Protein AF-A0A1B7YXR5-F1 (afdb_monomer_lite)

Organism: NCBI:txid1836467

Foldseek 3Di:
DVVVVVVVVVVVVVVVVVVLVCCQAPNVPDAPAAEAEEEDPPAALQQKWKWKADPLVLVPDLWQVVCVVSVVRTDIQDHRHGDDGDQLAFAWIWMWMDGNNFWIAIDIQGHHGSSKHWYWYWYWYDDPNFIKIWTFIDTPSTDTDIDTTHTSVCRNQHRNNHGDDPVSPD

Radius of gyration: 19.41 Å; chains: 1; bounding box: 35×43×64 Å

Sequence (170 aa):
MKKQIAFLLGLLILLVFGLWKINKNYYPIWNSNNINVTADSPITTEKVKIELGFSVISKFRENDTDLFNKREKYTTLYDGGQKEIMINDNGENDFLITYDNKYYFSFRQFKSKWKHQHDYNFHFYQKDNRIFVKIEINGQDALKFDNPMIDISLADKYKGNEPLLEQDIE

Structure (mmCIF, N/CA/C/O backbone):
data_AF-A0A1B7YXR5-F1
#
_entry.id   AF-A0A1B7YXR5-F1
#
loop_
_atom_site.group_PDB
_atom_site.id
_atom_site.type_symbol
_atom_site.label_atom_id
_atom_site.label_alt_id
_atom_site.label_comp_id
_atom_site.label_asym_id
_atom_site.label_entity_id
_atom_site.label_seq_id
_atom_site.pdbx_PDB_ins_code
_atom_site.Cartn_x
_atom_site.Cartn_y
_atom_site.Cartn_z
_atom_site.occupancy
_atom_site.B_iso_or_equiv
_atom_site.auth_seq_id
_atom_site.auth_comp_id
_atom_site.auth_asym_id
_atom_site.auth_atom_id
_atom_site.pdbx_PDB_model_num
ATOM 1 N N . MET A 1 1 ? -14.960 20.698 -41.861 1.00 63.50 1 MET A N 1
ATOM 2 C CA . MET A 1 1 ? -14.427 21.202 -40.573 1.00 63.50 1 MET A CA 1
ATOM 3 C C . MET A 1 1 ? -14.768 20.334 -39.361 1.00 63.50 1 MET A C 1
ATOM 5 O O . MET A 1 1 ? -13.890 19.588 -38.964 1.00 63.50 1 MET A O 1
ATOM 9 N N . LYS A 1 2 ? -15.985 20.330 -38.785 1.00 74.56 2 LYS A N 1
ATOM 10 C CA . LYS A 1 2 ? -16.260 19.595 -37.518 1.00 74.56 2 LYS A CA 1
ATOM 11 C C . LYS A 1 2 ? -15.918 18.090 -37.551 1.00 74.56 2 LYS A C 1
ATOM 13 O O . LYS A 1 2 ? -15.302 17.586 -36.622 1.00 74.56 2 LYS A O 1
ATOM 18 N N . LYS A 1 3 ? -16.239 17.391 -38.648 1.00 80.81 3 LYS A N 1
ATOM 19 C CA . LYS A 1 3 ? -15.912 15.960 -38.835 1.00 80.81 3 LYS A CA 1
ATOM 20 C C . LYS A 1 3 ? -14.408 15.692 -39.004 1.00 80.81 3 LYS A C 1
ATOM 22 O O . LYS A 1 3 ? -13.914 14.698 -38.495 1.00 80.81 3 LYS A O 1
ATOM 27 N N . GLN A 1 4 ? -13.684 16.590 -39.676 1.00 85.50 4 GLN A N 1
ATOM 28 C CA . GLN A 1 4 ? -12.225 16.491 -39.835 1.00 85.50 4 GLN A CA 1
ATOM 29 C C . GLN A 1 4 ? -11.507 16.744 -38.505 1.00 85.50 4 GLN A C 1
ATOM 31 O O . GLN A 1 4 ? -10.565 16.036 -38.182 1.00 85.50 4 GLN A O 1
ATOM 36 N N . ILE A 1 5 ? -11.994 17.701 -37.708 1.00 88.56 5 ILE A N 1
ATOM 37 C CA . ILE A 1 5 ? -11.476 17.968 -36.360 1.00 88.56 5 ILE A CA 1
ATOM 38 C C . ILE A 1 5 ? -11.716 16.759 -35.447 1.00 88.56 5 ILE A C 1
ATOM 40 O O . ILE A 1 5 ? -10.788 16.313 -34.786 1.00 88.56 5 ILE A O 1
ATOM 44 N N . ALA A 1 6 ? -12.923 16.179 -35.455 1.00 89.69 6 ALA A N 1
ATOM 45 C CA . ALA A 1 6 ? -13.221 14.972 -34.680 1.00 89.69 6 ALA A CA 1
ATOM 46 C C . ALA A 1 6 ? -12.344 13.776 -35.096 1.00 89.69 6 ALA A C 1
ATOM 48 O O . ALA A 1 6 ? -11.851 13.046 -34.242 1.00 89.69 6 ALA A O 1
ATOM 49 N N . PHE A 1 7 ? -12.105 13.608 -36.398 1.00 92.56 7 PHE A N 1
ATOM 50 C CA . PHE A 1 7 ? -11.222 12.567 -36.922 1.00 92.56 7 PHE A CA 1
ATOM 51 C C . PHE A 1 7 ? -9.762 12.758 -36.478 1.00 92.56 7 PHE A C 1
ATOM 53 O O . PHE A 1 7 ? -9.139 11.815 -35.996 1.00 92.56 7 PHE A O 1
ATOM 60 N N . LEU A 1 8 ? -9.233 13.982 -36.576 1.00 92.25 8 LEU A N 1
ATOM 61 C CA . LEU A 1 8 ? -7.879 14.308 -36.117 1.00 92.25 8 LEU A CA 1
ATOM 62 C C . LEU A 1 8 ? -7.729 14.143 -34.598 1.00 92.25 8 LEU A C 1
ATOM 64 O O . LEU A 1 8 ? -6.715 13.620 -34.146 1.00 92.25 8 LEU A O 1
ATOM 68 N N . LEU A 1 9 ? -8.745 14.521 -33.817 1.00 91.94 9 LEU A N 1
ATOM 69 C CA . LEU A 1 9 ? -8.778 14.287 -32.371 1.00 91.94 9 LEU A CA 1
ATOM 70 C C . LEU A 1 9 ? -8.776 12.790 -32.042 1.00 91.94 9 LEU A C 1
ATOM 72 O O . LEU A 1 9 ? -8.027 12.365 -31.170 1.00 91.94 9 LEU A O 1
ATOM 76 N N . GLY A 1 10 ? -9.557 11.982 -32.764 1.00 92.44 10 GLY A N 1
ATOM 77 C CA . GLY A 1 10 ? -9.551 10.526 -32.604 1.00 92.44 10 GLY A CA 1
ATOM 78 C C . GLY A 1 10 ? -8.178 9.909 -32.887 1.00 92.44 10 GLY A C 1
ATOM 79 O O . GLY A 1 10 ? -7.685 9.114 -32.090 1.00 92.44 10 GLY A O 1
ATOM 80 N N . LEU A 1 11 ? -7.523 10.325 -33.976 1.00 92.81 11 LEU A N 1
ATOM 81 C CA . LEU A 1 11 ? -6.153 9.909 -34.302 1.00 92.81 11 LEU A CA 1
ATOM 82 C C . LEU A 1 11 ? -5.147 10.322 -33.224 1.00 92.81 11 LEU A C 1
ATOM 84 O O . LEU A 1 11 ? -4.295 9.519 -32.848 1.00 92.81 11 LEU A O 1
ATOM 88 N N . LEU A 1 12 ? -5.260 11.546 -32.706 1.00 93.69 12 LEU A N 1
ATOM 89 C CA . LEU A 1 12 ? -4.392 12.039 -31.640 1.00 93.69 12 LEU A CA 1
ATOM 90 C C . LEU A 1 12 ? -4.563 11.218 -30.354 1.00 93.69 12 LEU A C 1
ATOM 92 O O . LEU A 1 12 ? -3.570 10.830 -29.747 1.00 93.69 12 LEU A O 1
ATOM 96 N N . ILE A 1 13 ? -5.802 10.899 -29.968 1.00 91.75 13 ILE A N 1
ATOM 97 C CA . ILE A 1 13 ? -6.093 10.060 -28.796 1.00 91.75 13 ILE A CA 1
ATOM 98 C C . ILE A 1 13 ? -5.471 8.669 -28.964 1.00 91.75 13 ILE A C 1
ATOM 100 O O . ILE A 1 13 ? -4.812 8.182 -28.047 1.00 91.75 13 ILE A O 1
ATOM 104 N N . LEU A 1 14 ? -5.624 8.047 -30.139 1.00 91.81 14 LEU A N 1
ATOM 105 C CA . LEU A 1 14 ? -5.023 6.741 -30.430 1.00 91.81 14 LEU A CA 1
ATOM 106 C C . LEU A 1 14 ? -3.490 6.784 -30.380 1.00 91.81 14 LEU A C 1
ATOM 108 O O . LEU A 1 14 ? -2.877 5.868 -29.835 1.00 91.81 14 LEU A O 1
ATOM 112 N N . LEU A 1 15 ? -2.873 7.850 -30.899 1.00 92.12 15 LEU A N 1
ATOM 113 C CA . LEU A 1 15 ? -1.426 8.069 -30.826 1.00 92.12 15 LEU A CA 1
ATOM 114 C C . LEU A 1 15 ? -0.942 8.189 -29.379 1.00 92.12 15 LEU A C 1
ATOM 116 O O . LEU A 1 15 ? 0.012 7.513 -29.001 1.00 92.12 15 LEU A O 1
ATOM 120 N N . VAL A 1 16 ? -1.615 8.997 -28.557 1.00 88.81 16 VAL A N 1
ATOM 121 C CA . VAL A 1 16 ? -1.267 9.174 -27.139 1.00 88.81 16 VAL A CA 1
ATOM 122 C C . VAL A 1 16 ? -1.414 7.856 -26.372 1.00 88.81 16 VAL A C 1
ATOM 124 O O . VAL A 1 16 ? -0.494 7.466 -25.653 1.00 88.81 16 VAL A O 1
ATOM 127 N N . PHE A 1 17 ? -2.512 7.119 -26.574 1.00 88.25 17 PHE A N 1
ATOM 128 C CA . PHE A 1 17 ? -2.707 5.796 -25.966 1.00 88.25 17 PHE A CA 1
ATOM 129 C C . PHE A 1 17 ? -1.652 4.781 -26.420 1.00 88.25 17 PHE A C 1
ATOM 131 O O . PHE A 1 17 ? -1.141 4.007 -25.607 1.00 88.25 17 PHE A O 1
ATOM 138 N N . GLY A 1 18 ? -1.309 4.784 -27.711 1.00 87.00 18 GLY A N 1
ATOM 139 C CA . GLY A 1 18 ? -0.271 3.929 -28.277 1.00 87.00 18 GLY A CA 1
ATOM 140 C C . GLY A 1 18 ? 1.098 4.210 -27.661 1.00 87.00 18 GLY A C 1
ATOM 141 O O . GLY A 1 18 ? 1.748 3.286 -27.177 1.00 87.00 18 GLY A O 1
ATOM 142 N N . LEU A 1 19 ? 1.503 5.483 -27.604 1.00 86.56 19 LEU A N 1
ATOM 143 C CA . LEU A 1 19 ? 2.755 5.915 -26.976 1.00 86.56 19 LEU A CA 1
ATOM 144 C C . LEU A 1 19 ? 2.799 5.557 -25.488 1.00 86.56 19 LEU A C 1
ATOM 146 O O . LEU A 1 19 ? 3.813 5.044 -25.021 1.00 86.56 19 LEU A O 1
ATOM 150 N N . TRP A 1 20 ? 1.697 5.750 -24.761 1.00 83.81 20 TRP A N 1
ATOM 151 C CA . TRP A 1 20 ? 1.598 5.365 -23.352 1.00 83.81 20 TRP A CA 1
ATOM 152 C C . TRP A 1 20 ? 1.804 3.858 -23.151 1.00 83.81 20 TRP A C 1
ATOM 154 O O . TRP A 1 20 ? 2.612 3.443 -22.318 1.00 83.81 20 TRP A O 1
ATOM 164 N N . LYS A 1 21 ? 1.143 3.024 -23.966 1.00 83.62 21 LYS A N 1
ATOM 165 C CA . LYS A 1 21 ? 1.289 1.562 -23.908 1.00 83.62 21 LYS A CA 1
ATOM 166 C C . LYS A 1 21 ? 2.702 1.107 -24.285 1.00 83.62 21 LYS A C 1
ATOM 168 O O . LYS A 1 21 ? 3.232 0.189 -23.662 1.00 83.62 21 LYS A O 1
ATOM 173 N N . ILE A 1 22 ? 3.320 1.748 -25.280 1.00 84.19 22 ILE A N 1
ATOM 174 C CA . ILE A 1 22 ? 4.710 1.476 -25.672 1.00 84.19 22 ILE A CA 1
ATOM 175 C C . ILE A 1 22 ? 5.668 1.842 -24.536 1.00 84.19 22 ILE A C 1
ATOM 177 O O . ILE A 1 22 ? 6.552 1.044 -24.215 1.00 84.19 22 ILE A O 1
ATOM 181 N N . ASN A 1 23 ? 5.468 3.000 -23.898 1.00 83.44 23 ASN A N 1
ATOM 182 C CA . ASN A 1 23 ? 6.302 3.434 -22.784 1.00 83.44 23 ASN A CA 1
ATOM 183 C C . ASN A 1 23 ? 6.244 2.432 -21.624 1.00 83.44 23 ASN A C 1
ATOM 185 O O . ASN A 1 23 ? 7.274 1.993 -21.120 1.00 83.44 23 ASN A O 1
ATOM 189 N N . LYS A 1 24 ? 5.032 2.007 -21.254 1.00 80.50 24 LYS A N 1
ATOM 190 C CA . LYS A 1 24 ? 4.815 1.083 -20.138 1.00 80.50 24 LYS A CA 1
ATOM 191 C C . LYS A 1 24 ? 5.423 -0.304 -20.366 1.00 80.50 24 LYS A C 1
ATOM 193 O O . LYS A 1 24 ? 5.981 -0.888 -19.442 1.00 80.50 24 LYS A O 1
ATOM 198 N N . ASN A 1 25 ? 5.323 -0.824 -21.590 1.00 76.75 25 ASN A N 1
ATOM 199 C CA . ASN A 1 25 ? 5.650 -2.225 -21.869 1.00 76.75 25 ASN A CA 1
ATOM 200 C C . ASN A 1 25 ? 7.050 -2.447 -22.457 1.00 76.75 25 ASN A C 1
ATOM 202 O O . ASN A 1 25 ? 7.600 -3.532 -22.279 1.00 76.75 25 ASN A O 1
ATOM 206 N N . TYR A 1 26 ? 7.618 -1.467 -23.168 1.00 73.94 26 TYR A N 1
ATOM 207 C CA . TYR A 1 26 ? 8.832 -1.674 -23.973 1.00 73.94 26 TYR A CA 1
ATOM 208 C C . TYR A 1 26 ? 9.926 -0.634 -23.719 1.00 73.94 26 TYR A C 1
ATOM 210 O O . TYR A 1 26 ? 11.096 -0.996 -23.600 1.00 73.94 26 TYR A O 1
ATOM 218 N N . TYR A 1 27 ? 9.562 0.646 -23.617 1.00 76.81 27 TYR A N 1
ATOM 219 C CA . TYR A 1 27 ? 10.522 1.745 -23.489 1.00 76.81 27 TYR A CA 1
ATOM 220 C C . TYR A 1 27 ? 10.107 2.690 -22.361 1.00 76.81 27 TYR A C 1
ATOM 222 O O . TYR A 1 27 ? 9.498 3.710 -22.658 1.00 76.81 27 TYR A O 1
ATOM 230 N N . PRO A 1 28 ? 10.427 2.391 -21.089 1.00 76.50 28 PRO A N 1
ATOM 231 C CA . PRO A 1 28 ? 10.060 3.230 -19.948 1.00 76.50 28 PRO A CA 1
ATOM 232 C C . PRO A 1 28 ? 10.923 4.498 -19.931 1.00 76.50 28 PRO A C 1
ATOM 234 O O . PRO A 1 28 ? 11.873 4.625 -19.160 1.00 76.50 28 PRO A O 1
ATOM 237 N N . ILE A 1 29 ? 10.616 5.412 -20.848 1.00 79.94 29 ILE A N 1
ATOM 238 C CA . ILE A 1 29 ? 11.204 6.744 -20.975 1.00 79.94 29 ILE A CA 1
ATOM 239 C C . ILE A 1 29 ? 10.764 7.599 -19.779 1.00 79.94 29 ILE A C 1
ATOM 241 O O . ILE A 1 29 ? 11.546 8.406 -19.286 1.00 79.94 29 ILE A O 1
ATOM 245 N N . TRP A 1 30 ? 9.545 7.384 -19.270 1.00 81.44 30 TRP A N 1
ATOM 246 C CA . TRP A 1 30 ? 9.044 7.990 -18.032 1.00 81.44 30 TRP A CA 1
ATOM 247 C C . TRP A 1 30 ? 8.400 6.964 -17.089 1.00 81.44 30 TRP A C 1
ATOM 249 O O . TRP A 1 30 ? 7.897 5.924 -17.526 1.00 81.44 30 TRP A O 1
ATOM 259 N N . ASN A 1 31 ? 8.373 7.295 -15.792 1.00 86.25 31 ASN A N 1
ATOM 260 C CA . ASN A 1 31 ? 7.708 6.504 -14.755 1.00 86.25 31 ASN A CA 1
ATOM 261 C C . ASN A 1 31 ? 6.198 6.424 -15.030 1.00 86.25 31 ASN A C 1
ATOM 263 O O . ASN A 1 31 ? 5.510 7.440 -15.072 1.00 86.25 31 ASN A O 1
ATOM 267 N N . SER A 1 32 ? 5.703 5.210 -15.245 1.00 87.19 32 SER A N 1
ATOM 268 C CA . SER A 1 32 ? 4.293 4.885 -15.478 1.00 87.19 32 SER A CA 1
ATOM 269 C C . SER A 1 32 ? 3.738 3.947 -14.409 1.00 87.19 32 SER A C 1
ATOM 271 O O . SER A 1 32 ? 2.723 3.290 -14.652 1.00 87.19 32 SER A O 1
ATOM 273 N N . ASN A 1 33 ? 4.401 3.856 -13.253 1.00 89.38 33 ASN A N 1
ATOM 274 C CA . ASN A 1 33 ? 3.840 3.155 -12.111 1.00 89.38 33 ASN A CA 1
ATOM 275 C C . ASN A 1 33 ? 2.577 3.876 -11.644 1.00 89.38 33 ASN A C 1
ATOM 277 O O . ASN A 1 33 ? 2.535 5.107 -11.587 1.00 89.38 33 ASN A O 1
ATOM 281 N N . ASN A 1 34 ? 1.561 3.102 -11.287 1.00 91.25 34 ASN A N 1
ATOM 282 C CA . ASN A 1 34 ? 0.302 3.636 -10.789 1.00 91.25 34 ASN A CA 1
ATOM 283 C C . ASN A 1 34 ? -0.078 2.958 -9.476 1.00 91.25 34 ASN A C 1
ATOM 285 O O . ASN A 1 34 ? 0.194 1.773 -9.301 1.00 91.25 34 ASN A O 1
ATOM 289 N N . ILE A 1 35 ? -0.724 3.699 -8.580 1.00 95.38 35 ILE A N 1
ATOM 290 C CA . ILE A 1 35 ? -1.292 3.168 -7.343 1.00 95.38 35 ILE A CA 1
ATOM 291 C C . ILE A 1 35 ? -2.791 3.405 -7.390 1.00 95.38 35 ILE A C 1
ATOM 293 O O . ILE A 1 35 ? -3.248 4.537 -7.511 1.00 95.38 35 ILE A O 1
ATOM 297 N N . ASN A 1 36 ? -3.551 2.328 -7.265 1.00 96.94 36 ASN A N 1
ATOM 298 C CA . ASN A 1 36 ? -4.997 2.368 -7.188 1.00 96.94 36 ASN A CA 1
ATOM 299 C C . ASN A 1 36 ? -5.446 1.770 -5.855 1.00 96.94 36 ASN A C 1
ATOM 301 O O . ASN A 1 36 ? -5.084 0.640 -5.525 1.00 96.94 36 ASN A O 1
ATOM 305 N N . VAL A 1 37 ? -6.240 2.528 -5.103 1.00 98.25 37 VAL A N 1
ATOM 306 C CA . VAL A 1 37 ? -6.766 2.121 -3.799 1.00 98.25 37 VAL A CA 1
ATOM 307 C C . VAL A 1 37 ? -8.282 2.153 -3.857 1.00 98.25 37 VAL A C 1
ATOM 309 O O . VAL A 1 37 ? -8.882 3.182 -4.156 1.00 98.25 37 VAL A O 1
ATOM 312 N N . THR A 1 38 ? -8.903 1.017 -3.570 1.00 98.44 38 THR A N 1
ATOM 313 C CA . THR A 1 38 ? -10.359 0.849 -3.603 1.00 98.44 38 THR A CA 1
ATOM 314 C C . THR A 1 38 ? -10.828 0.125 -2.352 1.00 98.44 38 THR A C 1
ATOM 316 O O . THR A 1 38 ? -10.039 -0.556 -1.696 1.00 98.44 38 THR A O 1
ATOM 319 N N . ALA A 1 39 ? -12.103 0.279 -2.005 1.00 98.25 39 ALA A N 1
ATOM 320 C CA . ALA A 1 39 ? -12.676 -0.400 -0.857 1.00 98.25 39 ALA A CA 1
ATOM 321 C C . ALA A 1 39 ? -14.154 -0.738 -1.069 1.00 98.25 39 ALA A C 1
ATOM 323 O O . ALA A 1 39 ? -14.880 0.041 -1.691 1.00 98.25 39 ALA A O 1
ATOM 324 N N . ASP A 1 40 ? -14.582 -1.868 -0.512 1.00 98.12 40 ASP A N 1
ATOM 325 C CA . ASP A 1 40 ? -15.991 -2.235 -0.387 1.00 98.12 40 ASP A CA 1
ATOM 326 C C . ASP A 1 40 ? -16.585 -1.660 0.906 1.00 98.12 40 ASP A C 1
ATOM 328 O O . ASP A 1 40 ? -15.967 -1.712 1.972 1.00 98.12 40 ASP A O 1
ATOM 332 N N . SER A 1 41 ? -17.823 -1.161 0.840 1.00 93.50 41 SER A N 1
ATOM 333 C CA . SER A 1 41 ? -18.561 -0.714 2.030 1.00 93.50 41 SER A CA 1
ATOM 334 C C . SER A 1 41 ? -18.651 -1.845 3.074 1.00 93.50 41 SER A C 1
ATOM 336 O O . SER A 1 41 ? -18.950 -2.981 2.698 1.00 93.50 41 SER A O 1
ATOM 338 N N . PRO A 1 42 ? -18.421 -1.576 4.376 1.00 94.69 42 PRO A N 1
ATOM 339 C CA . PRO A 1 42 ? -18.332 -0.258 5.020 1.00 94.69 42 PRO A CA 1
ATOM 340 C C . PRO A 1 42 ? -16.913 0.337 5.110 1.00 94.69 42 PRO A C 1
ATOM 342 O O . PRO A 1 42 ? -16.721 1.347 5.787 1.00 94.69 42 PRO A O 1
ATOM 345 N N . ILE A 1 43 ? -15.910 -0.277 4.481 1.00 97.06 43 ILE A N 1
ATOM 346 C CA . ILE A 1 43 ? -14.528 0.205 4.515 1.00 97.06 43 ILE A CA 1
ATOM 347 C C . ILE A 1 43 ? -14.401 1.476 3.669 1.00 97.06 43 ILE A C 1
ATOM 349 O O . ILE A 1 43 ? -14.920 1.549 2.556 1.00 97.06 43 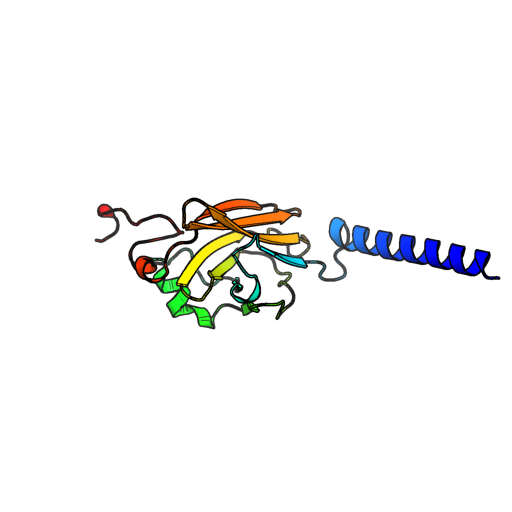ILE A O 1
ATOM 353 N N . THR A 1 44 ? -13.692 2.485 4.184 1.00 97.38 44 THR A N 1
ATOM 354 C CA . THR A 1 44 ? -13.431 3.733 3.453 1.00 97.38 44 THR A CA 1
ATOM 355 C C . THR A 1 44 ? -11.952 3.874 3.126 1.00 97.38 44 THR A C 1
ATOM 357 O O . THR A 1 44 ? -11.077 3.631 3.959 1.00 97.38 44 THR A O 1
ATOM 360 N N . THR A 1 45 ? -11.645 4.303 1.904 1.00 97.75 45 THR A N 1
ATOM 361 C CA . THR A 1 45 ? -10.255 4.514 1.477 1.00 97.75 45 THR A CA 1
ATOM 362 C C . THR A 1 45 ? -9.594 5.693 2.195 1.00 97.75 45 THR A C 1
ATOM 364 O O . THR A 1 45 ? -8.372 5.739 2.264 1.00 97.75 45 THR A O 1
ATOM 367 N N . GLU A 1 46 ? -10.372 6.605 2.789 1.00 98.12 46 GLU A N 1
ATOM 368 C CA . GLU A 1 46 ? -9.885 7.731 3.605 1.00 98.12 46 GLU A CA 1
ATOM 369 C C . GLU A 1 46 ? -9.048 7.286 4.813 1.00 98.12 46 GLU A C 1
ATOM 371 O O . GLU A 1 46 ? -8.171 8.014 5.265 1.00 98.12 46 GLU A O 1
ATOM 376 N N . LYS A 1 47 ? -9.302 6.076 5.320 1.00 98.12 47 LYS A N 1
ATOM 377 C CA . LYS A 1 47 ? -8.609 5.496 6.477 1.00 98.12 47 LYS A CA 1
ATOM 378 C C . LYS A 1 47 ? -7.388 4.658 6.104 1.00 98.12 47 LYS A C 1
ATOM 380 O O . LYS A 1 47 ? -6.721 4.125 6.991 1.00 98.12 47 LYS A O 1
ATOM 385 N N . VAL A 1 48 ? -7.118 4.489 4.811 1.00 98.44 48 VAL A N 1
ATOM 386 C CA . VAL A 1 48 ? -5.991 3.700 4.313 1.00 98.44 48 VAL A CA 1
ATOM 387 C C . VAL A 1 48 ? -4.739 4.565 4.263 1.00 98.44 48 VAL A C 1
ATOM 389 O O . VAL A 1 48 ? -4.748 5.657 3.692 1.00 98.44 48 VAL A O 1
ATOM 392 N N . LYS A 1 49 ? -3.637 4.016 4.774 1.00 98.50 49 LYS A N 1
ATOM 393 C CA . LYS A 1 49 ? -2.284 4.524 4.565 1.00 98.50 49 LYS A CA 1
ATOM 394 C C . LYS A 1 49 ? -1.399 3.431 3.970 1.00 98.50 49 LYS A C 1
ATOM 396 O O . LYS A 1 49 ? -1.396 2.307 4.467 1.00 98.50 49 LYS A O 1
ATOM 401 N N . ILE A 1 50 ? -0.682 3.764 2.899 1.00 98.06 50 ILE A N 1
ATOM 402 C CA . ILE A 1 50 ? 0.274 2.884 2.215 1.00 98.06 50 ILE A CA 1
ATOM 403 C C . ILE A 1 50 ? 1.623 3.580 2.210 1.00 98.06 50 ILE A C 1
ATOM 405 O O . ILE A 1 50 ? 1.769 4.694 1.701 1.00 98.06 50 ILE A O 1
ATOM 409 N N . GLU A 1 51 ? 2.605 2.893 2.760 1.00 96.62 51 GLU A N 1
ATOM 410 C CA . GLU A 1 51 ? 3.955 3.376 2.970 1.00 96.62 51 GLU A CA 1
ATOM 411 C C . GLU A 1 51 ? 4.944 2.430 2.302 1.00 96.62 51 GLU A C 1
ATOM 413 O O . GLU A 1 51 ? 4.799 1.209 2.365 1.00 96.62 51 GLU A O 1
ATOM 418 N N . LEU A 1 52 ? 5.950 3.007 1.651 1.00 94.56 52 LEU A N 1
ATOM 419 C CA . LEU A 1 52 ? 6.997 2.283 0.952 1.00 94.56 52 LEU A CA 1
ATOM 420 C C . LEU A 1 52 ? 8.348 2.588 1.572 1.00 94.56 52 LEU A C 1
ATOM 422 O O . LEU A 1 52 ? 8.807 3.725 1.613 1.00 94.56 52 LEU A O 1
ATOM 426 N N . GLY A 1 53 ? 8.997 1.527 1.999 1.00 89.94 53 GLY A N 1
ATOM 427 C CA . GLY A 1 53 ? 10.345 1.509 2.487 1.00 89.94 53 GLY A CA 1
ATOM 428 C C . GLY A 1 53 ? 11.284 0.937 1.435 1.00 89.94 53 GLY A C 1
ATOM 429 O O . GLY A 1 53 ? 11.098 -0.191 0.976 1.00 89.94 53 GLY A O 1
ATOM 430 N N . PHE A 1 54 ? 12.319 1.688 1.071 1.00 74.75 54 PHE A N 1
ATOM 431 C CA . PHE A 1 54 ? 13.379 1.175 0.212 1.00 74.75 54 PHE A CA 1
ATOM 432 C C . PHE A 1 54 ? 14.519 0.648 1.080 1.00 74.75 54 PHE A C 1
ATOM 434 O O . PHE A 1 54 ? 15.139 1.408 1.821 1.00 74.75 54 PHE A O 1
ATOM 441 N N . SER A 1 55 ? 14.798 -0.656 1.007 1.00 64.19 55 SER A N 1
ATOM 442 C CA . SER A 1 55 ? 15.874 -1.291 1.787 1.00 64.19 55 SER A CA 1
ATOM 443 C C . SER A 1 55 ? 15.797 -1.032 3.304 1.00 64.19 55 SER A C 1
ATOM 445 O O . SER A 1 55 ? 16.826 -0.894 3.962 1.00 64.19 55 SER A O 1
ATOM 447 N N . VAL A 1 56 ? 14.598 -1.014 3.908 1.00 66.19 56 VAL A N 1
ATOM 448 C CA . VAL A 1 56 ? 14.429 -0.777 5.367 1.00 66.19 56 VAL A CA 1
ATOM 449 C C . VAL A 1 56 ? 14.925 -1.957 6.213 1.00 66.19 56 VAL A C 1
ATOM 451 O O . VAL A 1 56 ? 14.853 -1.941 7.439 1.00 66.19 56 VAL A O 1
ATOM 454 N N . ILE A 1 57 ? 15.477 -2.986 5.559 1.00 65.50 57 ILE A N 1
ATOM 455 C CA . ILE A 1 57 ? 15.999 -4.202 6.180 1.00 65.50 57 ILE A CA 1
ATOM 456 C C . ILE A 1 57 ? 14.902 -4.887 7.019 1.00 65.50 57 ILE A C 1
ATOM 458 O O . ILE A 1 57 ? 15.156 -5.500 8.054 1.00 65.50 57 ILE A O 1
ATOM 462 N N . SER A 1 58 ? 13.650 -4.816 6.546 1.00 67.38 58 SER A N 1
ATOM 463 C CA . SER A 1 58 ? 12.482 -5.395 7.226 1.00 67.38 58 SER A CA 1
ATOM 464 C C . SER A 1 58 ? 12.608 -6.913 7.448 1.00 67.38 58 SER A C 1
ATOM 466 O O . SER A 1 58 ? 11.900 -7.473 8.279 1.00 67.38 58 SER A O 1
ATOM 468 N N . LYS A 1 59 ? 13.518 -7.579 6.724 1.00 69.88 59 LYS A N 1
ATOM 469 C CA . LYS A 1 59 ? 13.844 -9.006 6.843 1.00 69.88 59 LYS A CA 1
ATOM 470 C C . LYS A 1 59 ? 14.556 -9.381 8.148 1.00 69.88 59 LYS A C 1
ATOM 472 O O . LYS A 1 59 ? 14.393 -10.508 8.602 1.00 69.88 59 LYS A O 1
ATOM 477 N N . PHE A 1 60 ? 15.340 -8.478 8.740 1.00 78.38 60 PHE A N 1
ATOM 478 C CA . PHE A 1 60 ? 16.065 -8.750 9.993 1.00 78.38 60 PHE A CA 1
ATOM 479 C C . PHE A 1 60 ? 15.320 -8.238 11.229 1.00 78.38 60 PHE A C 1
ATOM 481 O O . PHE A 1 60 ? 15.932 -8.046 12.275 1.00 78.38 60 PHE A O 1
ATOM 488 N N . ARG A 1 61 ? 14.009 -8.000 11.117 1.00 85.38 61 ARG A N 1
ATOM 489 C CA . ARG A 1 61 ? 13.187 -7.643 12.272 1.00 85.38 61 ARG A CA 1
ATOM 490 C C . ARG A 1 61 ? 13.033 -8.823 13.229 1.00 85.38 61 ARG A C 1
ATOM 492 O O . ARG A 1 61 ? 12.914 -9.971 12.788 1.00 85.38 61 ARG A O 1
ATOM 499 N N . GLU A 1 62 ? 13.010 -8.527 14.522 1.00 88.56 62 GLU A N 1
ATOM 500 C CA . GLU A 1 62 ? 12.697 -9.508 15.567 1.00 88.56 62 GLU A CA 1
ATOM 501 C C . GLU A 1 62 ? 11.212 -9.877 15.504 1.00 88.56 62 GLU A C 1
ATOM 503 O O . GLU A 1 62 ? 10.874 -11.043 15.318 1.00 88.56 62 GLU A O 1
ATOM 508 N N . ASN A 1 63 ? 10.348 -8.861 15.518 1.00 92.69 63 ASN A N 1
ATOM 509 C CA . ASN A 1 63 ? 8.899 -8.956 15.340 1.00 92.69 63 ASN A CA 1
ATOM 510 C C . ASN A 1 63 ? 8.376 -7.771 14.502 1.00 92.69 63 ASN A C 1
ATOM 512 O O . ASN A 1 63 ? 9.143 -6.916 14.052 1.00 92.69 63 ASN A O 1
ATOM 516 N N . ASP A 1 64 ? 7.073 -7.716 14.253 1.00 94.69 64 ASP A N 1
ATOM 517 C CA . ASP A 1 64 ? 6.445 -6.720 13.387 1.00 94.69 64 ASP A CA 1
ATOM 518 C C . ASP A 1 64 ? 6.350 -5.324 14.040 1.00 94.69 64 ASP A C 1
ATOM 520 O O . ASP A 1 64 ? 6.131 -4.343 13.328 1.00 94.69 64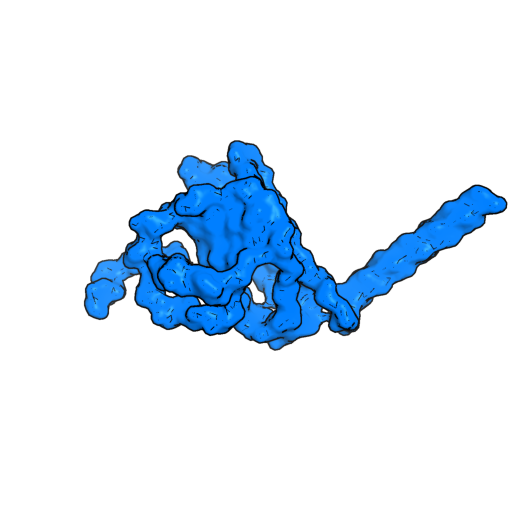 ASP A O 1
ATOM 524 N N . THR A 1 65 ? 6.622 -5.178 15.346 1.00 94.44 65 THR A N 1
ATOM 525 C CA . THR A 1 65 ? 6.713 -3.859 16.016 1.00 94.44 65 THR A CA 1
ATOM 526 C C . THR A 1 65 ? 7.791 -2.974 15.383 1.00 94.44 65 THR A C 1
ATOM 528 O O . THR A 1 65 ? 7.626 -1.758 15.259 1.00 94.44 65 THR A O 1
ATOM 531 N N . ASP A 1 66 ? 8.874 -3.584 14.897 1.00 92.25 66 ASP A N 1
ATOM 532 C CA . ASP A 1 66 ? 9.972 -2.900 14.209 1.00 92.25 66 ASP A CA 1
ATOM 533 C C . ASP A 1 66 ? 9.529 -2.096 12.984 1.00 92.25 66 ASP A C 1
ATOM 535 O O . ASP A 1 66 ? 10.166 -1.094 12.648 1.00 92.25 66 ASP A O 1
ATOM 539 N N . LEU A 1 67 ? 8.446 -2.514 12.319 1.00 92.56 67 LEU A N 1
ATOM 540 C CA . LEU A 1 67 ? 7.878 -1.792 11.180 1.00 92.56 67 LEU A CA 1
ATOM 541 C C . LEU A 1 67 ? 7.428 -0.387 11.593 1.00 92.56 67 LEU A C 1
ATOM 543 O O . LEU A 1 67 ? 7.602 0.567 10.837 1.00 92.56 67 LEU A O 1
ATOM 547 N N . PHE A 1 68 ? 6.889 -0.260 12.805 1.00 93.00 68 PHE A N 1
ATOM 548 C CA . PHE A 1 68 ? 6.366 0.990 13.347 1.00 93.00 68 PHE A CA 1
ATOM 549 C C . PHE A 1 68 ? 7.450 1.815 14.040 1.00 93.00 68 PHE A C 1
ATOM 551 O O . PHE A 1 68 ? 7.460 3.036 13.910 1.00 93.00 68 PHE A O 1
ATOM 558 N N . ASN A 1 69 ? 8.400 1.156 14.709 1.00 91.06 69 ASN A N 1
ATOM 559 C CA . ASN A 1 69 ? 9.542 1.822 15.345 1.00 91.06 69 ASN A CA 1
ATOM 560 C C . ASN A 1 69 ? 10.480 2.497 14.336 1.00 91.06 69 ASN A C 1
ATOM 562 O O . ASN A 1 69 ? 11.212 3.408 14.708 1.00 91.06 69 ASN A O 1
ATOM 566 N N . LYS A 1 70 ? 10.483 2.014 13.087 1.00 88.44 70 LYS A N 1
ATOM 567 C CA . LYS A 1 70 ? 11.310 2.516 11.978 1.00 88.44 70 LYS A CA 1
ATOM 568 C C . LYS A 1 70 ? 10.457 3.171 10.885 1.00 88.44 70 LYS A C 1
ATOM 570 O O . LYS A 1 70 ? 10.885 3.254 9.730 1.00 88.44 70 LYS A O 1
ATOM 575 N N . ARG A 1 71 ? 9.221 3.576 11.211 1.00 90.94 71 ARG A N 1
ATOM 576 C CA . ARG A 1 71 ? 8.234 4.086 10.242 1.00 90.94 71 ARG A CA 1
ATOM 577 C C . ARG A 1 71 ? 8.703 5.362 9.544 1.00 90.94 71 ARG A C 1
ATOM 579 O O . ARG A 1 71 ? 8.354 5.589 8.393 1.00 90.94 71 ARG A O 1
ATOM 586 N N . GLU A 1 72 ? 9.570 6.145 10.183 1.00 90.81 72 GLU A N 1
ATOM 587 C CA . GLU A 1 72 ? 10.211 7.336 9.617 1.00 90.81 72 GLU A CA 1
ATOM 588 C C . GLU A 1 72 ? 11.073 7.049 8.380 1.00 90.81 72 GLU A C 1
ATOM 590 O O . GLU A 1 72 ? 11.366 7.959 7.606 1.00 90.81 72 GLU A O 1
ATOM 595 N N . LYS A 1 73 ? 11.475 5.789 8.173 1.00 90.00 73 LYS A N 1
ATOM 596 C CA . LYS A 1 73 ? 12.232 5.351 6.991 1.00 90.00 73 LYS A CA 1
ATOM 597 C C . LYS A 1 73 ? 11.345 5.034 5.790 1.00 90.00 73 LYS A C 1
ATOM 599 O O . LYS A 1 73 ? 11.870 4.725 4.720 1.00 90.00 73 LYS A O 1
ATOM 604 N N . TYR A 1 74 ? 10.026 5.073 5.957 1.00 93.12 74 TYR A N 1
ATOM 605 C CA . TYR A 1 74 ? 9.081 4.825 4.882 1.00 93.12 74 TYR A CA 1
ATOM 606 C C . TYR A 1 74 ? 8.593 6.140 4.273 1.00 93.12 74 TYR A C 1
ATOM 608 O O . TYR A 1 74 ? 8.309 7.119 4.959 1.00 93.12 74 TYR A O 1
ATOM 616 N N . THR A 1 75 ? 8.438 6.148 2.955 1.00 94.06 75 THR A N 1
ATOM 617 C CA . THR A 1 75 ? 7.761 7.209 2.213 1.00 94.06 75 THR A CA 1
ATOM 618 C C . THR A 1 75 ? 6.267 6.909 2.149 1.00 94.06 75 THR A C 1
ATOM 620 O O . THR A 1 75 ? 5.861 5.830 1.721 1.00 94.06 75 THR A O 1
ATOM 623 N N . THR A 1 76 ? 5.424 7.861 2.548 1.00 96.12 76 THR A N 1
ATOM 624 C CA . THR A 1 76 ? 3.966 7.726 2.416 1.00 96.12 76 THR A CA 1
ATOM 625 C C . THR A 1 76 ? 3.550 7.909 0.956 1.00 96.12 76 THR A C 1
ATOM 627 O O . THR A 1 76 ? 3.688 8.994 0.401 1.00 96.12 76 THR A O 1
ATOM 630 N N . LEU A 1 77 ? 3.001 6.862 0.342 1.00 96.56 77 LEU A N 1
ATOM 631 C CA . LEU A 1 77 ? 2.503 6.893 -1.036 1.00 96.56 77 LEU A CA 1
ATOM 632 C C . LEU A 1 77 ? 1.019 7.264 -1.102 1.00 96.56 77 LEU A C 1
ATOM 634 O O . LEU A 1 77 ? 0.575 7.949 -2.025 1.00 96.56 77 LEU A O 1
ATOM 638 N N . TYR A 1 78 ? 0.253 6.826 -0.104 1.00 97.81 78 TYR A N 1
ATOM 639 C CA . TYR A 1 78 ? -1.183 7.056 0.002 1.00 97.81 78 TYR A CA 1
ATOM 640 C C . TYR A 1 78 ? -1.561 7.296 1.467 1.00 97.81 78 TYR A C 1
ATOM 642 O O . TYR A 1 78 ? -1.114 6.553 2.335 1.00 97.81 78 TYR A O 1
ATOM 650 N N . ASP A 1 79 ? -2.379 8.313 1.739 1.00 97.75 79 ASP A N 1
ATOM 651 C CA . ASP A 1 79 ? -2.954 8.612 3.062 1.00 97.75 79 ASP A CA 1
ATOM 652 C C . ASP A 1 79 ? -4.318 9.283 2.867 1.00 97.75 79 ASP A C 1
ATOM 654 O O . ASP A 1 79 ? -4.407 10.486 2.586 1.00 97.75 79 ASP A O 1
ATOM 658 N N . GLY A 1 80 ? -5.363 8.455 2.825 1.00 96.94 80 GLY A N 1
ATOM 659 C CA . GLY A 1 80 ? -6.715 8.842 2.407 1.00 96.94 80 GLY A CA 1
ATOM 660 C C . GLY A 1 80 ? -6.842 9.342 0.959 1.00 96.94 80 GLY A C 1
ATOM 661 O O . GLY A 1 80 ? -7.911 9.754 0.523 1.00 96.94 80 GLY A O 1
ATOM 662 N N . GLY A 1 81 ? -5.746 9.305 0.207 1.00 95.62 81 GLY A N 1
ATOM 663 C CA . GLY A 1 81 ? -5.589 9.792 -1.156 1.00 95.62 81 GLY A CA 1
ATOM 664 C C . GLY A 1 81 ? -4.116 9.718 -1.555 1.00 95.62 81 GLY A C 1
ATOM 665 O O . GLY A 1 81 ? -3.240 9.630 -0.689 1.00 95.62 81 GLY A O 1
ATOM 666 N N . GLN A 1 82 ? -3.827 9.752 -2.855 1.00 93.62 82 GLN A N 1
ATOM 667 C CA . GLN A 1 82 ? -2.450 9.677 -3.344 1.00 93.62 82 GLN A CA 1
ATOM 668 C C . GLN A 1 82 ? -1.638 10.896 -2.875 1.00 93.62 82 GLN A C 1
ATOM 670 O O . GLN A 1 82 ? -2.084 12.035 -3.023 1.00 93.62 82 GLN A O 1
ATOM 675 N N . LYS A 1 83 ? -0.460 10.648 -2.290 1.00 93.56 83 LYS A N 1
ATOM 676 C CA . LYS A 1 83 ? 0.463 11.688 -1.801 1.00 93.56 83 LYS A CA 1
ATOM 677 C C . LYS A 1 83 ? 1.704 11.802 -2.668 1.00 93.56 83 LYS A C 1
ATOM 679 O O . LYS A 1 83 ? 2.094 12.907 -3.016 1.00 93.56 83 LYS A O 1
ATOM 684 N N . GLU A 1 84 ? 2.263 10.660 -3.047 1.00 88.62 84 GLU A N 1
ATOM 685 C CA . GLU A 1 84 ? 3.475 10.573 -3.853 1.00 88.62 84 GLU A CA 1
ATOM 686 C C . GLU A 1 84 ? 3.261 9.658 -5.060 1.00 88.62 84 GLU A C 1
ATOM 688 O O . GLU A 1 84 ? 2.335 8.839 -5.118 1.00 88.62 84 GLU A O 1
ATOM 693 N N . ILE A 1 85 ? 4.125 9.804 -6.063 1.00 86.25 85 ILE A N 1
ATOM 694 C CA . ILE A 1 85 ? 4.191 8.861 -7.182 1.00 86.25 85 ILE A CA 1
ATOM 695 C C . ILE A 1 85 ? 5.001 7.646 -6.724 1.00 86.25 85 ILE A C 1
ATOM 697 O O . ILE A 1 85 ? 6.018 7.782 -6.048 1.00 86.25 85 ILE A O 1
ATOM 701 N N . MET A 1 86 ? 4.576 6.448 -7.122 1.00 87.56 86 MET A N 1
ATOM 702 C CA . MET A 1 86 ? 5.315 5.222 -6.830 1.00 87.56 86 MET A CA 1
ATOM 703 C C . MET A 1 86 ? 6.762 5.303 -7.336 1.00 87.56 86 MET A C 1
ATOM 705 O O . MET A 1 86 ? 7.005 5.550 -8.525 1.00 87.56 86 MET A O 1
ATOM 709 N N . ILE A 1 87 ? 7.714 5.033 -6.442 1.00 85.25 87 ILE A N 1
ATOM 710 C CA . ILE A 1 87 ? 9.148 5.062 -6.739 1.00 85.25 87 ILE A CA 1
ATOM 711 C C . ILE A 1 87 ? 9.473 4.022 -7.820 1.00 85.25 87 ILE A C 1
ATOM 713 O O . ILE A 1 87 ? 9.009 2.882 -7.785 1.00 85.25 87 ILE A O 1
ATOM 717 N N . ASN A 1 88 ? 10.269 4.427 -8.810 1.00 86.31 88 ASN A N 1
ATOM 718 C CA . ASN A 1 88 ? 10.615 3.601 -9.964 1.00 86.31 88 ASN A CA 1
ATOM 719 C C . ASN A 1 88 ? 12.052 3.077 -9.895 1.00 86.31 88 ASN A C 1
ATOM 721 O O . ASN A 1 88 ? 12.811 3.247 -10.844 1.00 86.31 88 ASN A O 1
ATOM 725 N N . ASP A 1 89 ? 12.414 2.462 -8.774 1.00 84.00 89 ASP A N 1
ATOM 726 C CA . ASP A 1 89 ? 13.744 1.887 -8.560 1.00 84.00 89 ASP A CA 1
ATOM 727 C C . ASP A 1 89 ? 13.699 0.347 -8.584 1.00 84.00 89 ASP A C 1
ATOM 729 O O . ASP A 1 89 ? 12.618 -0.252 -8.557 1.00 84.00 89 ASP A O 1
ATOM 733 N N . ASN A 1 90 ? 14.852 -0.310 -8.709 1.00 85.50 90 ASN A N 1
ATOM 734 C CA . ASN A 1 90 ? 14.978 -1.763 -8.570 1.00 85.50 90 ASN A CA 1
ATOM 735 C C . ASN A 1 90 ? 15.393 -2.167 -7.158 1.00 85.50 90 ASN A C 1
ATOM 737 O O . ASN A 1 90 ? 16.126 -1.455 -6.487 1.00 85.50 90 ASN A O 1
ATOM 741 N N . GLY A 1 91 ? 15.005 -3.373 -6.753 1.00 88.44 91 GLY A N 1
ATOM 742 C CA . GLY A 1 91 ? 15.379 -3.951 -5.468 1.00 88.44 91 GLY A CA 1
ATOM 743 C C . GLY A 1 91 ? 14.176 -4.340 -4.624 1.00 88.44 91 GLY A C 1
ATOM 744 O O . GLY A 1 91 ? 13.132 -4.743 -5.140 1.00 88.44 91 GLY A O 1
ATOM 745 N N . GLU A 1 92 ? 14.365 -4.281 -3.311 1.00 89.69 92 GLU A N 1
ATOM 746 C CA . GLU A 1 92 ? 13.371 -4.680 -2.321 1.00 89.69 92 GLU A CA 1
ATOM 747 C C .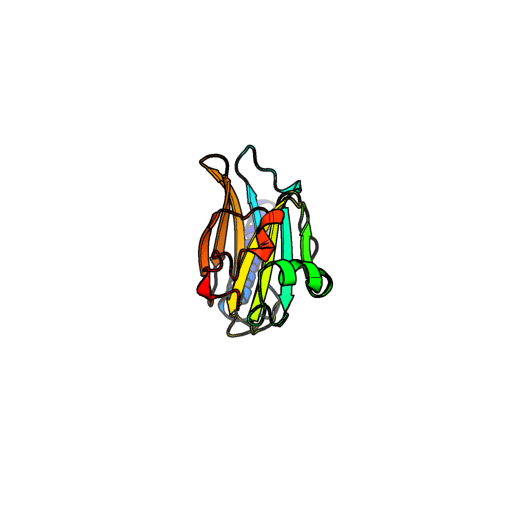 GLU A 1 92 ? 12.492 -3.488 -1.936 1.00 89.69 92 GLU A C 1
ATOM 749 O O . GLU A 1 92 ? 12.951 -2.531 -1.311 1.00 89.69 92 GLU A O 1
ATOM 754 N N . ASN A 1 93 ? 11.216 -3.588 -2.295 1.00 90.88 93 ASN A N 1
ATOM 755 C CA . ASN A 1 93 ? 10.174 -2.638 -1.944 1.00 90.88 93 ASN A CA 1
ATOM 756 C C . ASN 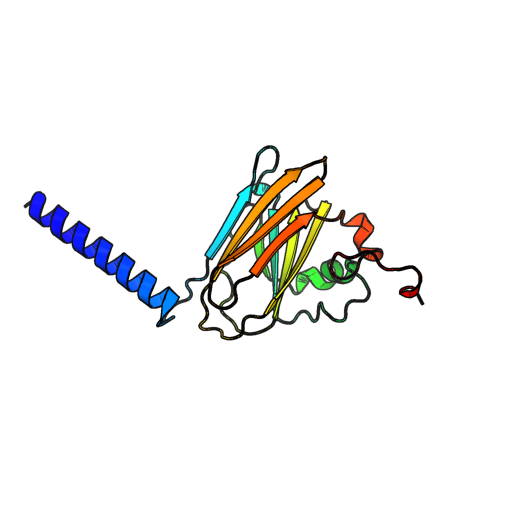A 1 93 ? 9.394 -3.199 -0.753 1.00 90.88 93 ASN A C 1
ATOM 758 O O . ASN A 1 93 ? 8.585 -4.117 -0.916 1.00 90.88 93 ASN A O 1
ATOM 762 N N . ASP A 1 94 ? 9.670 -2.675 0.439 1.00 93.12 94 ASP A N 1
ATOM 763 C CA . ASP A 1 94 ? 8.967 -3.029 1.668 1.00 93.12 94 ASP A CA 1
ATOM 764 C C . ASP A 1 94 ? 7.716 -2.163 1.803 1.00 93.12 94 ASP A C 1
ATOM 766 O O . ASP A 1 94 ? 7.805 -0.959 2.021 1.00 93.12 94 ASP A O 1
ATOM 770 N N . PHE A 1 95 ? 6.540 -2.763 1.684 1.00 95.06 95 PHE A N 1
ATOM 771 C CA . PHE A 1 95 ? 5.275 -2.076 1.893 1.00 95.06 95 PHE A CA 1
ATOM 772 C C . PHE A 1 95 ? 4.791 -2.275 3.326 1.00 95.06 95 PHE A C 1
ATOM 774 O O . PHE A 1 95 ? 4.696 -3.408 3.805 1.00 95.06 95 PHE A O 1
ATOM 781 N N . LEU A 1 96 ? 4.420 -1.172 3.971 1.00 96.75 96 LEU A N 1
ATOM 782 C CA . LEU A 1 96 ? 3.626 -1.151 5.192 1.00 96.75 96 LEU A CA 1
ATOM 783 C C . LEU A 1 96 ? 2.266 -0.537 4.861 1.00 96.75 96 LEU A C 1
ATOM 785 O O . LEU A 1 96 ? 2.171 0.585 4.368 1.00 96.75 96 LEU A O 1
ATOM 789 N N . ILE A 1 97 ? 1.203 -1.291 5.108 1.00 97.81 97 ILE A N 1
ATOM 790 C CA . ILE A 1 97 ? -0.170 -0.854 4.881 1.00 97.81 97 ILE A CA 1
ATOM 791 C C . ILE A 1 97 ? -0.856 -0.796 6.229 1.00 97.81 97 ILE A C 1
ATOM 793 O O . ILE A 1 97 ? -0.825 -1.775 6.969 1.00 97.81 97 ILE A O 1
ATOM 797 N N . THR A 1 98 ? -1.516 0.319 6.528 1.00 98.38 98 THR A N 1
ATOM 798 C CA . THR A 1 98 ? -2.323 0.461 7.742 1.00 98.38 98 THR A CA 1
ATOM 799 C C . THR A 1 98 ? -3.730 0.945 7.431 1.00 98.38 98 THR A C 1
ATOM 801 O O . THR A 1 98 ? -3.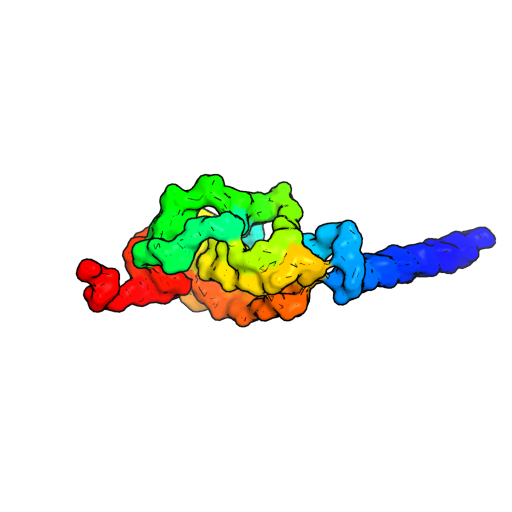926 1.746 6.518 1.00 98.38 98 THR A O 1
ATOM 804 N N . TYR A 1 99 ? -4.702 0.480 8.214 1.00 98.38 99 TYR A N 1
ATOM 805 C CA . TYR A 1 99 ? -6.087 0.942 8.168 1.00 98.38 99 TYR A CA 1
ATOM 806 C C . TYR A 1 99 ? -6.504 1.499 9.528 1.00 98.38 99 TYR A C 1
ATOM 808 O O . TYR A 1 99 ? -6.382 0.811 10.547 1.00 98.38 99 TYR A O 1
ATOM 816 N N . ASP A 1 100 ? -6.993 2.742 9.535 1.00 97.56 100 ASP A N 1
ATOM 817 C CA . ASP A 1 100 ? -7.498 3.458 10.720 1.00 97.56 100 ASP A CA 1
ATOM 818 C C . ASP A 1 100 ? -6.487 3.510 11.883 1.00 97.56 100 ASP A C 1
ATOM 820 O O . ASP A 1 100 ? -6.865 3.564 13.049 1.00 97.56 100 ASP A O 1
ATOM 824 N N . ASN A 1 101 ? -5.188 3.404 11.567 1.00 96.12 101 ASN A N 1
ATOM 825 C CA . ASN A 1 101 ? -4.087 3.229 12.526 1.00 96.12 101 ASN A CA 1
ATOM 826 C C . ASN A 1 101 ? -4.296 2.094 13.545 1.00 96.12 101 ASN A C 1
ATOM 828 O O . ASN A 1 101 ? -3.676 2.099 14.607 1.00 96.12 101 ASN A O 1
ATOM 832 N N . LYS A 1 102 ? -5.158 1.124 13.229 1.00 97.56 102 LYS A N 1
ATOM 833 C CA . LYS A 1 102 ? -5.490 0.003 14.110 1.00 97.56 102 LYS A CA 1
ATOM 834 C C . LYS A 1 102 ? -5.047 -1.331 13.538 1.00 97.56 102 LYS A C 1
ATOM 836 O O . LYS A 1 102 ? -4.627 -2.201 14.290 1.00 97.56 102 LYS A O 1
ATOM 841 N N . TYR A 1 103 ? -5.135 -1.491 12.223 1.00 98.31 103 TYR A N 1
ATOM 842 C CA . TYR A 1 103 ? -4.762 -2.733 11.560 1.00 98.31 103 TYR A CA 1
ATOM 843 C C . TYR A 1 103 ? -3.600 -2.504 10.611 1.00 98.31 103 TYR A C 1
ATOM 845 O O . TYR A 1 103 ? -3.489 -1.421 10.032 1.00 98.31 103 TYR A O 1
ATOM 853 N N . TYR A 1 104 ? -2.775 -3.527 10.412 1.00 98.31 104 TYR A N 1
ATOM 854 C CA . TYR A 1 104 ? -1.674 -3.494 9.467 1.00 98.31 104 TYR A CA 1
ATOM 855 C C . TYR A 1 104 ? -1.564 -4.766 8.634 1.00 98.31 104 TYR A C 1
ATOM 857 O O . TYR A 1 104 ? -2.062 -5.830 8.994 1.00 98.31 104 TYR A O 1
ATOM 865 N N . PHE A 1 105 ? -0.886 -4.628 7.506 1.00 97.69 105 PHE A N 1
ATOM 866 C CA . PHE A 1 105 ? -0.344 -5.730 6.732 1.00 97.69 105 PHE A CA 1
ATOM 867 C C . PHE A 1 105 ? 0.963 -5.255 6.097 1.00 97.69 105 PHE A C 1
ATOM 869 O O . PHE A 1 105 ? 1.057 -4.109 5.650 1.00 97.69 105 PHE A O 1
ATOM 876 N N . SER A 1 106 ? 1.976 -6.113 6.059 1.00 95.56 106 SER A N 1
ATOM 877 C CA . SER A 1 106 ? 3.267 -5.790 5.452 1.00 95.56 106 SER A CA 1
ATOM 878 C C . SER A 1 106 ? 3.652 -6.812 4.397 1.00 95.56 106 SER A C 1
ATOM 880 O O . SER A 1 106 ? 3.345 -7.991 4.520 1.00 95.56 106 SER A O 1
ATOM 882 N N . PHE A 1 107 ? 4.346 -6.401 3.347 1.00 94.44 107 PHE A N 1
ATOM 883 C CA . PHE A 1 107 ? 4.926 -7.360 2.410 1.00 94.44 107 PHE A CA 1
ATOM 884 C C . PHE A 1 107 ? 6.120 -6.763 1.693 1.00 94.44 107 PHE A C 1
ATOM 886 O O . PHE A 1 107 ? 6.294 -5.548 1.638 1.00 94.44 107 PHE A O 1
ATOM 893 N N . ARG A 1 108 ? 6.928 -7.638 1.103 1.00 92.94 108 ARG A N 1
ATOM 894 C CA . ARG A 1 108 ? 8.058 -7.250 0.271 1.00 92.94 108 ARG A CA 1
ATOM 895 C C . ARG A 1 108 ? 7.795 -7.648 -1.170 1.00 92.94 108 ARG A C 1
ATOM 897 O O . ARG A 1 108 ? 7.546 -8.817 -1.454 1.00 92.94 108 ARG A O 1
ATOM 904 N N . GLN A 1 109 ? 7.907 -6.691 -2.081 1.00 92.00 109 GLN A N 1
ATOM 905 C CA . GLN A 1 109 ? 8.004 -6.963 -3.511 1.00 92.00 109 GLN A CA 1
ATOM 906 C C . GLN A 1 109 ? 9.472 -6.851 -3.935 1.00 92.00 109 GLN A C 1
ATOM 908 O O . GLN A 1 109 ? 10.124 -5.850 -3.649 1.00 92.00 109 GLN A O 1
ATOM 913 N N . PHE A 1 110 ? 9.989 -7.844 -4.659 1.00 90.69 110 PHE A N 1
ATOM 914 C CA . PHE A 1 110 ? 11.278 -7.720 -5.339 1.00 90.69 110 PHE A CA 1
ATOM 915 C C . PHE A 1 110 ? 11.064 -7.245 -6.780 1.00 90.69 110 PHE A C 1
ATOM 917 O O . PHE A 1 110 ? 10.488 -7.965 -7.595 1.00 90.69 110 PHE A O 1
ATOM 924 N N . LYS A 1 111 ? 11.524 -6.033 -7.098 1.00 89.56 111 LYS A N 1
ATOM 925 C CA . LYS A 1 111 ? 11.495 -5.466 -8.449 1.00 89.56 111 LYS A CA 1
ATOM 926 C C . LYS A 1 111 ? 12.847 -5.675 -9.115 1.00 89.56 111 LYS A C 1
ATOM 928 O O . LYS A 1 111 ? 13.832 -5.028 -8.764 1.00 89.56 111 LYS A O 1
ATOM 933 N N . SER A 1 112 ? 12.901 -6.575 -10.093 1.00 87.06 112 SER A N 1
ATOM 934 C CA . SER A 1 112 ? 14.171 -7.014 -10.682 1.00 87.06 112 SER A CA 1
ATOM 935 C C . SER A 1 112 ? 14.865 -5.935 -11.522 1.00 87.06 112 SER A C 1
ATOM 937 O O . SER A 1 112 ? 16.092 -5.932 -11.627 1.00 87.06 112 SER A O 1
ATOM 939 N N . LYS A 1 113 ? 14.107 -5.001 -12.117 1.00 87.12 113 LYS A N 1
ATOM 940 C CA . LYS A 1 113 ? 14.640 -3.887 -12.919 1.00 87.12 113 LYS A CA 1
ATOM 941 C C . LYS A 1 113 ? 13.815 -2.622 -12.720 1.00 87.12 113 LYS A C 1
ATOM 943 O O . LYS A 1 113 ? 12.590 -2.674 -12.749 1.00 87.12 113 LYS A O 1
ATOM 948 N N . TRP A 1 114 ? 14.476 -1.464 -12.666 1.00 84.50 114 TRP A N 1
ATOM 949 C CA . TRP A 1 114 ? 13.814 -0.159 -12.528 1.00 84.50 114 TRP A CA 1
ATOM 950 C C . TRP A 1 114 ? 12.871 0.116 -13.709 1.00 84.50 114 TRP A C 1
ATOM 952 O O . TRP A 1 114 ? 11.836 0.755 -13.575 1.00 84.50 114 TRP A O 1
ATOM 962 N N . LYS A 1 115 ? 13.202 -0.453 -14.874 1.00 85.69 115 LYS A N 1
ATOM 963 C CA . LYS A 1 115 ? 12.419 -0.375 -16.108 1.00 85.69 115 LYS A CA 1
ATOM 964 C C . LYS A 1 115 ? 11.070 -1.088 -16.037 1.00 85.69 115 LYS A C 1
ATOM 966 O O . LYS A 1 115 ? 10.180 -0.731 -16.800 1.00 85.69 115 LYS A O 1
ATOM 971 N N . HIS A 1 116 ? 10.897 -2.071 -15.160 1.00 88.88 116 HIS A N 1
ATOM 972 C CA . HIS A 1 116 ? 9.618 -2.763 -15.037 1.00 88.88 116 HIS A CA 1
ATOM 973 C C . HIS A 1 116 ? 8.586 -1.804 -14.447 1.00 88.88 116 HIS A C 1
ATOM 975 O O . HIS A 1 116 ? 8.792 -1.272 -13.360 1.00 88.88 116 HIS A O 1
ATOM 981 N N . GLN A 1 117 ? 7.537 -1.514 -15.211 1.00 90.31 117 GLN A N 1
ATOM 982 C CA . GLN A 1 117 ? 6.465 -0.621 -14.787 1.00 90.31 117 GLN A CA 1
ATOM 983 C C . GLN A 1 117 ? 5.314 -1.463 -14.254 1.00 90.31 117 GLN A C 1
ATOM 985 O O . GLN A 1 117 ? 4.966 -2.481 -14.859 1.00 90.31 117 GLN A O 1
ATOM 990 N N . HIS A 1 118 ? 4.703 -1.025 -13.158 1.00 92.31 118 HIS A N 1
ATOM 991 C CA . HIS A 1 118 ? 3.686 -1.807 -12.471 1.00 92.31 118 HIS A CA 1
ATOM 992 C C . HIS A 1 118 ? 2.444 -0.989 -12.119 1.00 92.31 118 HIS A C 1
ATOM 994 O O . HIS A 1 118 ? 2.528 0.187 -11.766 1.00 92.31 118 HIS A O 1
ATOM 1000 N N . ASP A 1 119 ? 1.285 -1.639 -12.176 1.00 93.56 119 ASP A N 1
ATOM 1001 C CA . ASP A 1 119 ? 0.052 -1.134 -11.571 1.00 93.56 119 ASP A CA 1
ATOM 1002 C C . ASP A 1 119 ? -0.136 -1.799 -10.213 1.00 93.56 119 ASP A C 1
ATOM 1004 O O . ASP A 1 119 ? -0.381 -3.003 -10.141 1.00 93.56 119 ASP A O 1
ATOM 1008 N N . TYR A 1 120 ? -0.031 -1.013 -9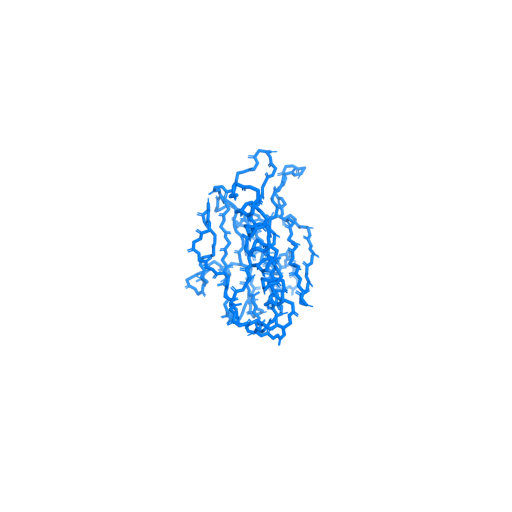.151 1.00 96.19 120 TYR A N 1
ATOM 1009 C CA . TYR A 1 120 ? -0.200 -1.439 -7.772 1.00 96.19 120 TYR A CA 1
ATOM 1010 C C . TYR A 1 120 ? -1.655 -1.241 -7.360 1.00 96.19 120 TYR A C 1
ATOM 1012 O O . TYR A 1 120 ? -2.097 -0.114 -7.141 1.00 96.19 120 TYR A O 1
ATOM 1020 N N . ASN A 1 121 ? -2.413 -2.330 -7.267 1.00 97.94 121 ASN A N 1
ATOM 1021 C CA . ASN A 1 121 ? -3.820 -2.284 -6.887 1.00 97.94 121 ASN A CA 1
ATOM 1022 C C . ASN A 1 121 ? -3.988 -2.825 -5.472 1.00 97.94 121 ASN A C 1
ATOM 1024 O O . ASN A 1 121 ? -3.614 -3.963 -5.189 1.00 97.94 121 ASN A O 1
ATOM 1028 N N . PHE A 1 122 ? -4.580 -2.010 -4.607 1.00 98.31 122 PHE A N 1
ATOM 1029 C CA . PHE A 1 122 ? -4.913 -2.354 -3.233 1.00 98.31 122 PHE A CA 1
ATOM 1030 C C . PHE A 1 122 ? -6.425 -2.251 -3.073 1.00 98.31 122 PHE A C 1
ATOM 1032 O O . PHE A 1 122 ? -7.018 -1.189 -3.277 1.00 98.31 122 PHE A O 1
ATOM 1039 N N . HIS A 1 123 ? -7.058 -3.366 -2.740 1.00 98.62 123 HIS A N 1
ATOM 1040 C CA . HIS A 1 123 ? -8.495 -3.445 -2.556 1.00 98.62 123 HIS A CA 1
ATOM 1041 C C . HIS A 1 123 ? -8.811 -3.925 -1.144 1.00 98.62 123 HIS A C 1
ATOM 1043 O O . HIS A 1 123 ? -8.382 -5.007 -0.745 1.00 98.62 123 HIS A O 1
ATOM 1049 N N . PHE A 1 124 ? -9.547 -3.114 -0.392 1.00 98.56 124 PHE A N 1
ATOM 1050 C CA . PHE A 1 124 ? -9.884 -3.386 0.999 1.00 98.56 124 PHE A CA 1
ATOM 1051 C C . PHE A 1 124 ? -11.337 -3.816 1.127 1.00 98.56 124 PHE A C 1
ATOM 1053 O O . PHE A 1 124 ? -12.231 -3.200 0.557 1.00 98.56 124 PHE A O 1
ATOM 1060 N N . TYR A 1 125 ? -11.589 -4.846 1.919 1.00 98.38 125 TYR A N 1
ATOM 1061 C CA . TYR A 1 125 ? -12.944 -5.330 2.152 1.00 98.38 125 TYR A CA 1
ATOM 1062 C C . TYR A 1 125 ? -13.058 -5.940 3.546 1.00 98.38 125 TYR A C 1
ATOM 1064 O O . TYR A 1 125 ? -12.055 -6.232 4.200 1.00 98.38 125 TYR A O 1
ATOM 1072 N N . GLN A 1 126 ? -14.287 -6.115 4.023 1.00 97.50 126 GLN A N 1
ATOM 1073 C CA . GLN A 1 126 ? -14.554 -6.757 5.306 1.00 97.50 126 GLN A CA 1
ATOM 1074 C C . GLN A 1 126 ? -15.172 -8.135 5.087 1.00 97.50 126 GLN A C 1
ATOM 1076 O O . GLN A 1 126 ? -16.121 -8.289 4.319 1.00 97.50 126 GLN A O 1
ATOM 1081 N N . LYS A 1 127 ? -14.662 -9.135 5.805 1.00 96.56 127 LYS A N 1
ATOM 1082 C CA . LYS A 1 127 ? -15.200 -10.497 5.823 1.00 96.56 127 LYS A CA 1
ATOM 1083 C C . LYS A 1 127 ? -15.048 -11.079 7.224 1.00 96.56 127 LYS A C 1
ATOM 1085 O O . LYS A 1 127 ? -13.994 -10.933 7.833 1.00 96.56 127 LYS A O 1
ATOM 1090 N N . ASP A 1 128 ? -16.099 -11.706 7.751 1.00 94.19 128 ASP A N 1
ATOM 1091 C CA . ASP A 1 128 ? -16.089 -12.363 9.070 1.00 94.19 128 ASP A CA 1
ATOM 1092 C C . ASP A 1 128 ? -15.553 -11.455 10.203 1.00 94.19 128 ASP A C 1
ATOM 1094 O O . ASP A 1 128 ? -14.746 -11.867 11.035 1.00 94.19 128 ASP A O 1
ATOM 1098 N N . ASN A 1 129 ? -15.977 -10.181 10.206 1.00 92.31 129 ASN A N 1
ATOM 1099 C CA . ASN A 1 129 ? -15.529 -9.118 11.125 1.00 92.31 129 ASN A CA 1
ATOM 1100 C C . ASN A 1 129 ? -14.021 -8.814 11.114 1.00 92.31 129 ASN A C 1
ATOM 1102 O O . ASN A 1 129 ? -13.511 -8.169 12.030 1.00 92.31 129 ASN A O 1
ATOM 1106 N N . ARG A 1 130 ? -13.305 -9.231 10.069 1.00 95.81 130 ARG A N 1
ATOM 1107 C CA . ARG A 1 130 ? -11.903 -8.887 9.835 1.00 95.81 130 ARG A CA 1
ATOM 1108 C C . ARG A 1 130 ? -11.781 -8.037 8.582 1.00 95.81 130 ARG A C 1
ATOM 1110 O O . ARG A 1 130 ? -12.555 -8.187 7.636 1.00 95.81 130 ARG A O 1
ATOM 1117 N N . ILE A 1 131 ? -10.803 -7.143 8.592 1.00 97.56 131 ILE A N 1
ATOM 1118 C CA . ILE A 1 131 ? -10.452 -6.336 7.426 1.00 97.56 131 ILE A CA 1
ATOM 1119 C C . ILE A 1 131 ? -9.435 -7.125 6.620 1.00 97.56 131 ILE A C 1
ATOM 1121 O O . ILE A 1 131 ? -8.467 -7.637 7.177 1.00 97.56 131 ILE A O 1
ATOM 1125 N N . PHE A 1 132 ? -9.668 -7.226 5.324 1.00 98.38 132 PHE A N 1
ATOM 1126 C CA . PHE A 1 132 ? -8.780 -7.868 4.376 1.00 98.38 132 PHE A CA 1
ATOM 1127 C C . PHE A 1 132 ? -8.217 -6.832 3.417 1.00 98.38 132 PHE A C 1
ATOM 1129 O O . PHE A 1 132 ? -8.870 -5.835 3.094 1.00 98.38 132 PHE A O 1
ATOM 1136 N N . VAL A 1 133 ? -7.011 -7.109 2.935 1.00 98.31 133 VAL A N 1
ATOM 1137 C CA . VAL A 1 133 ? -6.409 -6.398 1.817 1.00 98.31 133 VAL A CA 1
ATOM 1138 C C . VAL A 1 133 ? -6.060 -7.405 0.726 1.00 98.31 133 VAL A C 1
ATOM 1140 O O . VAL A 1 133 ? -5.271 -8.333 0.918 1.00 98.31 133 VAL A O 1
ATOM 1143 N N . LYS A 1 134 ? -6.661 -7.211 -0.445 1.00 98.44 134 LYS A N 1
ATOM 1144 C CA . LYS A 1 134 ? -6.258 -7.861 -1.686 1.00 98.44 134 LYS A CA 1
ATOM 1145 C C . LYS A 1 134 ? -5.270 -6.955 -2.399 1.00 98.44 134 LYS A C 1
ATOM 1147 O O . LYS A 1 134 ? -5.572 -5.797 -2.686 1.00 98.44 134 LYS A O 1
ATOM 1152 N N . ILE A 1 135 ? -4.104 -7.504 -2.703 1.00 98.19 135 ILE A N 1
ATOM 1153 C CA . ILE A 1 135 ? -3.028 -6.798 -3.390 1.00 98.19 135 ILE A CA 1
ATOM 1154 C C . ILE A 1 135 ? -2.801 -7.478 -4.726 1.00 98.19 135 ILE A C 1
ATOM 1156 O O . ILE A 1 135 ? -2.626 -8.694 -4.791 1.00 98.19 135 ILE A O 1
ATOM 1160 N N . GLU A 1 136 ? -2.829 -6.689 -5.792 1.00 97.94 136 GLU A N 1
ATOM 1161 C CA . GLU A 1 136 ? -2.581 -7.139 -7.154 1.00 97.94 136 GLU A CA 1
ATOM 1162 C C . GLU A 1 136 ? -1.644 -6.149 -7.841 1.00 97.94 136 GLU A C 1
ATOM 1164 O O . GLU A 1 136 ? -2.035 -5.055 -8.259 1.00 97.94 136 GLU A O 1
ATOM 1169 N N . ILE A 1 137 ? -0.378 -6.544 -7.925 1.00 95.69 137 ILE A N 1
ATOM 1170 C CA . ILE A 1 137 ? 0.654 -5.819 -8.647 1.00 95.69 137 ILE A CA 1
ATOM 1171 C C . ILE A 1 137 ? 0.752 -6.433 -10.038 1.00 95.69 137 ILE A C 1
ATOM 1173 O O . ILE A 1 137 ? 1.224 -7.559 -10.195 1.00 95.69 137 ILE A O 1
ATOM 1177 N N . ASN A 1 138 ? 0.310 -5.689 -11.047 1.00 93.81 138 ASN A N 1
ATOM 1178 C CA . ASN A 1 138 ? 0.386 -6.097 -12.448 1.00 93.81 138 ASN A CA 1
ATOM 1179 C C . ASN A 1 138 ? 1.655 -5.529 -13.084 1.00 93.81 138 ASN A C 1
ATOM 1181 O O . ASN A 1 138 ? 1.963 -4.361 -12.879 1.00 93.81 138 ASN A O 1
ATOM 1185 N N . GLY A 1 139 ? 2.375 -6.323 -13.873 1.00 89.12 139 GLY A N 1
ATOM 1186 C CA . GLY A 1 139 ? 3.630 -5.922 -14.517 1.00 89.12 139 GLY A CA 1
ATOM 1187 C C . GLY A 1 139 ? 4.565 -7.117 -14.687 1.00 89.12 139 GLY A C 1
ATOM 1188 O O . GLY A 1 139 ? 4.140 -8.261 -14.543 1.00 89.12 139 GLY A O 1
ATOM 1189 N N . GLN A 1 140 ? 5.840 -6.872 -14.992 1.00 87.81 140 GLN A N 1
ATOM 1190 C CA . GLN A 1 140 ? 6.820 -7.951 -15.178 1.00 87.81 140 GLN A CA 1
ATOM 1191 C C . GLN A 1 140 ? 7.142 -8.692 -13.869 1.00 87.81 140 GLN A C 1
ATOM 1193 O O . GLN A 1 140 ? 7.320 -9.904 -13.888 1.00 87.81 140 GLN A O 1
ATOM 1198 N N . ASP A 1 141 ? 7.179 -7.977 -12.739 1.00 87.62 141 ASP A N 1
ATOM 1199 C CA . ASP A 1 141 ? 7.353 -8.565 -11.397 1.00 87.62 141 ASP A CA 1
ATOM 1200 C C . ASP A 1 141 ? 5.992 -8.634 -10.681 1.00 87.62 141 ASP A C 1
ATOM 1202 O O . ASP A 1 141 ? 5.756 -7.946 -9.681 1.00 87.62 141 ASP A O 1
ATOM 1206 N N . ALA A 1 142 ? 5.062 -9.382 -11.282 1.00 91.25 142 ALA A N 1
ATOM 1207 C CA . ALA A 1 142 ? 3.687 -9.479 -10.811 1.00 91.25 142 ALA A CA 1
ATOM 1208 C C . ALA A 1 142 ? 3.584 -10.221 -9.474 1.00 91.25 142 ALA A C 1
ATOM 1210 O O . ALA A 1 142 ? 4.292 -11.197 -9.223 1.00 91.25 142 ALA A O 1
ATOM 1211 N N . LEU A 1 143 ? 2.658 -9.773 -8.631 1.00 94.69 143 LEU A N 1
ATOM 1212 C CA . LEU A 1 143 ? 2.408 -10.357 -7.319 1.00 94.69 143 LEU A CA 1
ATOM 1213 C C . LEU A 1 143 ? 0.926 -10.233 -6.983 1.00 94.69 143 LEU A C 1
ATOM 1215 O O . LEU A 1 143 ? 0.319 -9.190 -7.226 1.00 94.69 143 LEU A O 1
ATOM 1219 N N . LYS A 1 144 ? 0.348 -11.293 -6.417 1.00 96.88 144 LYS A N 1
ATOM 1220 C CA . LYS A 1 144 ? -1.054 -11.303 -6.012 1.00 96.88 144 LYS A CA 1
ATOM 1221 C C . LYS A 1 144 ? -1.247 -12.106 -4.741 1.00 96.88 144 LYS A C 1
ATOM 1223 O O . LYS A 1 144 ? -0.815 -13.252 -4.674 1.00 96.88 144 LYS A O 1
ATOM 1228 N N . PHE A 1 145 ? -1.925 -11.520 -3.767 1.00 94.75 145 PHE A N 1
ATOM 1229 C CA . PHE A 1 145 ? -2.347 -12.215 -2.556 1.00 94.75 145 PHE A CA 1
ATOM 1230 C C . PHE A 1 145 ? -3.526 -11.487 -1.906 1.00 94.75 145 PHE A C 1
ATOM 1232 O O . PHE A 1 145 ? -3.862 -10.356 -2.261 1.00 94.75 145 PHE A O 1
ATOM 1239 N N . ASP A 1 146 ? -4.180 -12.177 -0.983 1.00 97.44 146 ASP A N 1
ATOM 1240 C CA . ASP A 1 146 ? -5.407 -11.749 -0.324 1.00 97.44 146 ASP A CA 1
ATOM 1241 C C . ASP A 1 146 ? -5.327 -12.208 1.130 1.00 97.44 146 ASP A C 1
ATOM 1243 O O . ASP A 1 146 ? -5.334 -13.411 1.392 1.00 97.44 146 ASP A O 1
ATOM 1247 N N . ASN A 1 147 ? -5.135 -11.265 2.052 1.00 96.94 147 ASN A N 1
ATOM 1248 C CA . ASN A 1 147 ? -4.802 -11.579 3.438 1.00 96.94 147 ASN A CA 1
ATOM 1249 C C . ASN A 1 147 ? -5.584 -10.712 4.427 1.00 96.94 147 ASN A C 1
ATOM 1251 O O . ASN A 1 147 ? -5.882 -9.547 4.132 1.00 96.94 147 ASN A O 1
ATOM 1255 N N . PRO A 1 148 ? -5.895 -11.254 5.618 1.00 97.38 148 PRO A N 1
ATOM 1256 C CA . PRO A 1 148 ? -6.421 -10.452 6.707 1.00 97.38 148 PRO A CA 1
ATOM 1257 C C . PRO A 1 148 ? -5.349 -9.478 7.206 1.00 97.38 148 PRO A C 1
ATOM 1259 O O . PRO A 1 148 ? -4.162 -9.798 7.254 1.00 97.38 148 PRO A O 1
ATOM 1262 N N . MET A 1 149 ? -5.784 -8.294 7.618 1.00 97.94 149 MET A N 1
ATOM 1263 C CA . MET A 1 149 ? -4.951 -7.355 8.358 1.00 97.94 149 MET A CA 1
ATOM 1264 C C . MET A 1 149 ? -4.925 -7.741 9.841 1.00 97.94 149 MET A C 1
ATOM 1266 O O . MET A 1 149 ? -5.910 -8.243 10.389 1.00 97.94 149 MET A O 1
ATOM 1270 N N . ILE A 1 150 ? -3.798 -7.482 10.495 1.00 98.00 150 ILE A N 1
ATOM 1271 C CA . ILE A 1 150 ? -3.537 -7.823 11.896 1.00 98.00 150 ILE A CA 1
ATOM 1272 C C . ILE A 1 150 ? -3.730 -6.576 12.755 1.00 98.00 150 ILE A C 1
ATOM 1274 O O . ILE A 1 150 ? -3.390 -5.476 12.328 1.00 98.00 150 ILE A O 1
ATOM 1278 N N . ASP A 1 151 ? -4.282 -6.723 13.960 1.00 97.75 151 ASP A N 1
ATOM 1279 C CA . ASP A 1 151 ? -4.346 -5.619 14.924 1.00 97.75 151 ASP A CA 1
ATOM 1280 C C . ASP A 1 151 ? -2.921 -5.213 15.338 1.00 97.75 151 ASP A C 1
ATOM 1282 O O . ASP A 1 151 ? -2.122 -6.057 15.743 1.00 97.75 151 ASP A O 1
ATOM 1286 N N . ILE A 1 152 ? -2.587 -3.927 15.224 1.00 97.50 152 ILE A N 1
ATOM 1287 C CA . ILE A 1 152 ? -1.245 -3.400 15.516 1.00 97.50 152 ILE A CA 1
ATOM 1288 C C . ILE A 1 152 ? -0.842 -3.687 16.967 1.00 97.50 152 ILE A C 1
ATOM 1290 O O . ILE A 1 152 ? 0.338 -3.896 17.236 1.00 97.50 152 ILE A O 1
ATOM 1294 N N . SER A 1 153 ? -1.803 -3.778 17.894 1.00 96.94 153 SER A N 1
ATOM 1295 C CA . SER A 1 153 ? -1.531 -4.152 19.289 1.00 96.94 153 SER A CA 1
ATOM 1296 C C . SER A 1 153 ? -0.965 -5.566 19.467 1.00 96.94 153 SER A C 1
ATOM 1298 O O . SER A 1 153 ? -0.525 -5.902 20.562 1.00 96.94 153 SER A O 1
ATOM 1300 N N . LEU A 1 154 ? -0.984 -6.390 18.415 1.00 96.81 154 LEU A N 1
ATOM 1301 C CA . LEU A 1 154 ? -0.414 -7.735 18.393 1.00 96.81 154 LEU A CA 1
ATOM 1302 C C . LEU A 1 154 ? 0.925 -7.801 17.645 1.00 96.81 154 LEU A C 1
ATOM 1304 O O . LEU A 1 154 ? 1.445 -8.895 17.463 1.00 96.81 154 LEU A O 1
ATOM 1308 N N . ALA A 1 155 ? 1.476 -6.688 17.155 1.00 95.88 155 ALA A N 1
ATOM 1309 C CA . ALA A 1 155 ? 2.673 -6.701 16.310 1.00 95.88 155 ALA A CA 1
ATOM 1310 C C . ALA A 1 155 ? 3.921 -7.303 16.988 1.00 95.88 155 ALA A C 1
ATOM 1312 O O . ALA A 1 155 ? 4.799 -7.826 16.308 1.00 95.88 155 ALA A O 1
ATOM 1313 N N . ASP A 1 156 ? 3.984 -7.292 18.318 1.00 95.38 156 ASP A N 1
ATOM 1314 C CA . ASP A 1 156 ? 5.021 -7.945 19.124 1.00 95.38 156 ASP A CA 1
ATOM 1315 C C . ASP A 1 156 ? 4.978 -9.479 19.034 1.00 95.38 156 ASP A C 1
ATOM 1317 O O . ASP A 1 156 ? 5.992 -10.140 19.244 1.00 95.38 156 ASP A O 1
ATOM 1321 N N . LYS A 1 157 ? 3.820 -10.044 18.676 1.00 95.94 157 LYS A N 1
ATOM 1322 C CA . LYS A 1 157 ? 3.564 -11.489 18.572 1.00 95.94 157 LYS A CA 1
ATOM 1323 C C . LYS A 1 157 ? 3.620 -12.018 17.144 1.00 95.94 157 LYS A C 1
ATOM 1325 O O . LYS A 1 157 ? 3.314 -13.187 16.928 1.00 95.94 157 LYS A O 1
ATOM 1330 N N . TYR A 1 158 ? 3.938 -11.172 16.169 1.00 95.31 158 TYR A N 1
ATOM 1331 C CA . TYR A 1 158 ? 3.961 -11.537 14.756 1.00 95.31 158 TYR A CA 1
ATOM 1332 C C . TYR A 1 158 ? 5.312 -11.207 14.133 1.00 95.31 158 TYR A C 1
ATOM 1334 O O . TYR A 1 158 ? 5.971 -10.243 14.516 1.00 95.31 158 TYR A O 1
ATOM 1342 N N . LYS A 1 159 ? 5.707 -11.992 13.133 1.00 92.69 159 LYS A N 1
ATOM 1343 C CA . LYS A 1 159 ? 6.853 -11.734 12.267 1.00 92.69 159 LYS A CA 1
ATOM 1344 C C . LYS A 1 159 ? 6.492 -12.102 10.839 1.00 92.69 159 LYS A C 1
ATOM 1346 O O . LYS A 1 159 ? 6.197 -13.250 10.532 1.00 92.69 159 LYS A O 1
ATOM 1351 N N . GLY A 1 160 ? 6.535 -11.126 9.940 1.00 90.62 160 GLY A N 1
ATOM 1352 C CA . GLY A 1 160 ? 6.167 -11.375 8.543 1.00 90.62 160 GLY A CA 1
ATOM 1353 C C . GLY A 1 160 ? 4.669 -11.609 8.358 1.00 90.62 160 GLY A C 1
ATOM 1354 O O . GLY A 1 160 ? 4.290 -12.306 7.422 1.00 90.62 160 GLY A O 1
ATOM 1355 N N . ASN A 1 161 ? 3.831 -11.027 9.224 1.00 92.50 161 ASN A N 1
ATOM 1356 C CA . ASN A 1 161 ? 2.397 -11.306 9.335 1.00 92.50 161 ASN A CA 1
ATOM 1357 C C . ASN A 1 161 ? 2.043 -12.744 9.763 1.00 92.50 161 ASN A C 1
ATOM 1359 O O . ASN A 1 161 ? 0.869 -13.108 9.727 1.00 92.50 161 ASN A O 1
ATOM 1363 N N . GLU A 1 162 ? 3.013 -13.540 10.213 1.00 92.94 162 GLU A N 1
ATOM 1364 C CA . GLU A 1 162 ? 2.782 -14.861 10.803 1.00 92.94 162 GLU A CA 1
ATOM 1365 C C . GLU A 1 162 ? 2.970 -14.792 12.326 1.00 92.94 162 GLU A C 1
ATOM 1367 O O . GLU A 1 162 ? 3.864 -14.072 12.782 1.00 92.94 162 GLU A O 1
ATOM 1372 N N . PRO A 1 163 ? 2.158 -15.493 13.138 1.00 93.56 163 PRO A N 1
ATOM 1373 C CA . PRO A 1 163 ? 2.373 -15.558 14.580 1.00 93.56 163 PRO A CA 1
ATOM 1374 C C . PRO A 1 163 ? 3.747 -16.156 14.905 1.00 93.56 163 PRO A C 1
ATOM 1376 O O . PRO A 1 163 ? 4.135 -17.167 14.320 1.00 93.56 163 PRO A O 1
ATOM 1379 N N . LEU A 1 164 ? 4.458 -15.567 15.865 1.00 89.81 164 LEU A N 1
ATOM 1380 C CA . LEU A 1 164 ? 5.661 -16.169 16.435 1.00 89.81 164 LEU A CA 1
ATOM 1381 C C . LEU A 1 164 ? 5.286 -17.470 17.149 1.00 89.81 164 LEU A C 1
ATOM 1383 O O . LEU A 1 164 ? 4.306 -17.515 17.900 1.00 89.81 164 LEU A O 1
ATOM 1387 N N . LEU A 1 165 ? 6.059 -18.528 16.916 1.00 83.81 165 LEU A N 1
ATOM 1388 C CA . LEU A 1 165 ? 5.910 -19.760 17.675 1.00 83.81 165 LEU A CA 1
ATOM 1389 C C . LEU A 1 165 ? 6.624 -19.596 19.021 1.00 83.81 165 LEU A C 1
ATOM 1391 O O . LEU A 1 165 ? 7.572 -18.831 19.148 1.00 83.81 165 LEU A O 1
ATOM 1395 N N . GLU A 1 166 ? 6.196 -20.345 20.036 1.00 64.81 166 GLU A N 1
ATOM 1396 C CA . GLU A 1 166 ? 6.781 -20.306 21.392 1.00 64.81 166 GLU A CA 1
ATOM 1397 C C . GLU A 1 166 ? 8.303 -20.578 21.404 1.00 64.81 166 GLU A C 1
ATOM 1399 O O . GLU A 1 166 ? 8.997 -20.189 22.334 1.00 64.81 166 GLU A O 1
ATOM 1404 N N . GLN A 1 167 ? 8.823 -21.205 20.344 1.00 63.03 167 GLN A N 1
ATOM 1405 C CA . GLN A 1 167 ? 10.241 -21.522 20.134 1.00 63.03 167 GLN A CA 1
ATOM 1406 C C . GLN A 1 167 ? 11.063 -20.349 19.567 1.00 63.03 167 GLN A C 1
ATOM 1408 O O . GLN A 1 167 ? 12.284 -20.436 19.526 1.00 63.03 167 GLN A O 1
ATOM 1413 N N . ASP A 1 168 ? 10.411 -19.268 19.130 1.00 58.22 168 ASP A N 1
ATOM 1414 C CA . ASP A 1 168 ? 11.051 -18.081 18.547 1.00 58.22 168 ASP A CA 1
ATOM 1415 C C . ASP A 1 168 ? 11.278 -16.955 19.585 1.00 58.22 168 ASP A C 1
ATOM 1417 O O . ASP A 1 168 ? 11.691 -15.856 19.215 1.00 58.22 168 ASP A O 1
ATOM 1421 N N . ILE A 1 169 ? 10.972 -17.202 20.869 1.00 56.53 169 ILE A N 1
ATOM 1422 C CA . ILE A 1 169 ? 10.990 -16.218 21.977 1.00 56.53 169 ILE A CA 1
ATOM 1423 C C . ILE A 1 169 ? 12.220 -16.411 22.905 1.00 56.53 169 ILE A C 1
ATOM 1425 O O . ILE A 1 169 ? 12.239 -15.901 24.023 1.00 56.53 169 ILE A O 1
ATOM 1429 N N . GLU A 1 170 ? 13.259 -17.135 22.472 1.00 47.38 170 GLU A N 1
ATOM 1430 C CA . GLU A 1 170 ? 14.515 -17.323 23.238 1.00 47.38 170 GLU A CA 1
ATOM 1431 C C . GLU A 1 170 ? 15.655 -16.383 22.820 1.00 47.38 170 GLU A C 1
ATOM 1433 O O . GLU A 1 170 ? 15.957 -16.290 21.606 1.00 47.38 170 GLU A O 1
#

pLDDT: mean 90.21, std 9.35, range [47.38, 98.62]

Secondary structure (DSSP, 8-state):
-HHHHHHHHHHHHHHHHHHHHHHHHT--SS---EEEEEE-TT--GGGEEEEEEES--GGG-SSTHHHHHTGGGEEEEEESSB-SPPP---EEEEEEEEETTTEEEEEEEEES-TT---EEEEEEEEETTEEEEEEEEESTT-EEEEEEPEEGGGGGGEETTEEPPGGG--